Protein AF-A0A2I0U4Y0-F1 (afdb_monomer_lite)

Sequence (172 aa):
MCFLIMPQLQNLFPVSCKEHELFLALQLVKRMGSSHLPQQLKFTTSDSCDRIKDEFQLLQAQYHSLKLECDKLASEKSEMQRHYVMYYEMSYGLNIEMHKQAEIVKRLNGICAQVLPYLSQEHQQQVLGAIERAKQVTAPELNSIIRAHLSKEDKNGHDGDAHQDDDGEKSD

Foldseek 3Di:
DLVVVLVVLVVVVVVVVVVVVVVLVVVVVVVVPDDDDDDDDDDDPVVVVVVVVVVVVVVVVVVVVVVVVVVVVVVVVVVVVVVSVVCNVVSVVVVVVVVVVVVVLVVVVVVLVVCLVVDDPVVSVVSVVVNVVVPDDDPVNVVVVVVVVVVVVVVPPPDDDPPDPPPPDDDD

pLDDT: mean 76.89, std 19.38, range [41.56, 98.44]

Organism: NCBI:txid1758121

Radius of gyration: 33.5 Å; chains: 1; bounding box: 74×66×90 Å

Secondary structure (DSSP, 8-state):
-HHHHHHHHHHHHHHHHHHHHHHHHHHHHHHTT--PPPPP----HHHHHHHHHHHHHHHHHHHHHHHHHHHHHHHHHHHHHHHHHHHHHHHHHHHHHHHHHHHHHHHHHHHHHHHGGGS-HHHHHHHHHHHHHHH---HHHHHHHHHHHHHHHTTSS---------------

InterPro domains:
  IPR005617 Groucho/TLE, N-terminal Q-rich domain [PF03920] (41-151)
  IPR009146 Groucho/transducin-like enhancer [PTHR10814] (36-154)

Structure (mmCIF, N/CA/C/O backbone):
data_AF-A0A2I0U4Y0-F1
#
_entry.id   AF-A0A2I0U4Y0-F1
#
loop_
_atom_site.group_PDB
_atom_site.id
_atom_site.type_symbol
_atom_site.label_atom_id
_atom_site.label_alt_id
_atom_site.label_comp_id
_atom_site.label_asym_id
_atom_site.label_entity_id
_atom_site.label_seq_id
_atom_site.pdbx_PDB_ins_code
_atom_site.Cartn_x
_atom_site.Cartn_y
_atom_site.Cartn_z
_atom_site.occupancy
_atom_site.B_iso_or_equiv
_atom_site.auth_seq_id
_atom_site.auth_comp_id
_atom_site.auth_asym_id
_atom_site.auth_atom_id
_atom_site.pdbx_PDB_model_num
ATOM 1 N N . MET A 1 1 ? -4.552 4.697 6.957 1.00 45.94 1 MET A N 1
ATOM 2 C CA . MET A 1 1 ? -3.654 4.163 5.908 1.00 45.94 1 MET A CA 1
ATOM 3 C C . MET A 1 1 ? -4.290 4.301 4.521 1.00 45.94 1 MET A C 1
ATOM 5 O O . MET A 1 1 ? -3.805 5.133 3.772 1.00 45.94 1 MET A O 1
ATOM 9 N N . CYS A 1 2 ? -5.414 3.642 4.196 1.00 41.69 2 CYS A N 1
ATOM 10 C CA . CYS A 1 2 ? -6.048 3.730 2.858 1.00 41.69 2 CYS A CA 1
ATOM 11 C C . CYS A 1 2 ? -6.427 5.158 2.402 1.00 41.69 2 CYS A C 1
ATOM 13 O O . CYS A 1 2 ? -6.179 5.520 1.255 1.00 41.69 2 CYS A O 1
ATOM 15 N N . PHE A 1 3 ? -6.906 6.013 3.315 1.00 41.56 3 PHE A N 1
ATOM 16 C CA . PHE A 1 3 ? -7.190 7.430 3.030 1.00 41.56 3 PHE A CA 1
ATOM 17 C C . PHE A 1 3 ? -5.990 8.280 2.612 1.00 41.56 3 PHE A C 1
ATOM 19 O O . PHE A 1 3 ? -6.171 9.284 1.934 1.00 41.56 3 PHE A O 1
ATOM 26 N N . LEU A 1 4 ? -4.780 7.907 3.032 1.00 50.47 4 LEU A N 1
ATOM 27 C CA . LEU A 1 4 ? -3.559 8.621 2.654 1.00 50.47 4 LEU A CA 1
ATOM 28 C C . LEU A 1 4 ? -2.975 8.075 1.346 1.00 50.47 4 LEU A C 1
ATOM 30 O O . LEU A 1 4 ? -2.252 8.790 0.667 1.00 50.47 4 LEU A O 1
ATOM 34 N N . ILE A 1 5 ? -3.301 6.831 0.978 1.00 55.19 5 ILE A N 1
ATOM 35 C CA . ILE A 1 5 ? -2.725 6.141 -0.183 1.00 55.19 5 ILE A CA 1
ATOM 36 C C . ILE A 1 5 ? -3.519 6.437 -1.463 1.00 55.19 5 ILE A C 1
ATOM 38 O O . ILE A 1 5 ? -2.919 6.652 -2.509 1.00 55.19 5 ILE A O 1
ATOM 42 N N . MET A 1 6 ? -4.851 6.520 -1.394 1.00 56.12 6 MET A N 1
ATOM 43 C CA . MET A 1 6 ? -5.704 6.764 -2.571 1.0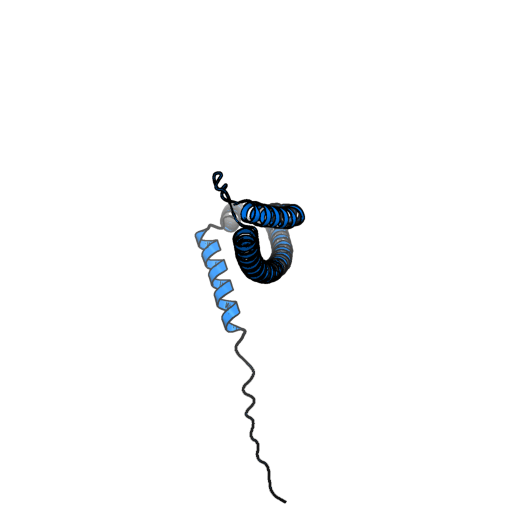0 56.12 6 MET A CA 1
ATOM 44 C C . MET A 1 6 ? -5.435 8.113 -3.275 1.00 56.12 6 MET A C 1
ATOM 46 O O . MET A 1 6 ? -5.213 8.109 -4.488 1.00 56.12 6 MET A O 1
ATOM 50 N N . PRO A 1 7 ? -5.344 9.260 -2.566 1.00 53.94 7 PRO A N 1
ATOM 51 C CA . PRO A 1 7 ? -4.983 10.531 -3.198 1.00 53.94 7 PRO A CA 1
ATOM 52 C C . PRO A 1 7 ? -3.544 10.534 -3.731 1.00 53.94 7 PRO A C 1
ATOM 54 O O . PRO A 1 7 ? -3.262 11.195 -4.728 1.00 53.94 7 PRO A O 1
ATOM 57 N N . GLN A 1 8 ? -2.635 9.787 -3.092 1.00 50.16 8 GLN A N 1
ATOM 58 C CA . GLN A 1 8 ? -1.246 9.667 -3.537 1.00 50.16 8 GLN A CA 1
ATOM 59 C C . GLN A 1 8 ? -1.141 8.822 -4.811 1.00 50.16 8 GLN A C 1
ATOM 61 O O . GLN A 1 8 ? -0.505 9.259 -5.757 1.00 50.16 8 GLN A O 1
ATOM 66 N N . LEU A 1 9 ? -1.840 7.687 -4.916 1.00 52.50 9 LEU A N 1
ATOM 67 C CA . LEU A 1 9 ? -1.875 6.859 -6.131 1.00 52.50 9 LEU A CA 1
ATOM 68 C C . LEU A 1 9 ? -2.465 7.595 -7.344 1.00 52.50 9 LEU A C 1
ATOM 70 O O . LEU A 1 9 ? -2.021 7.367 -8.469 1.00 52.50 9 LEU A O 1
ATOM 74 N N . GLN A 1 10 ? -3.432 8.491 -7.129 1.00 50.81 10 GLN A N 1
ATOM 75 C CA . GLN A 1 10 ? -4.055 9.265 -8.206 1.00 50.81 10 GLN A CA 1
ATOM 76 C C . GLN A 1 10 ? -3.185 10.444 -8.684 1.00 50.81 10 GLN A C 1
ATOM 78 O O . GLN A 1 10 ? -3.227 10.790 -9.863 1.00 50.81 10 GLN A O 1
ATOM 83 N N . ASN A 1 11 ? -2.347 11.015 -7.808 1.00 47.53 11 ASN A N 1
ATOM 84 C CA . ASN A 1 11 ? -1.365 12.051 -8.166 1.00 47.53 11 ASN A CA 1
ATOM 85 C C . ASN A 1 11 ? -0.025 11.477 -8.667 1.00 47.53 11 ASN A C 1
ATOM 87 O O . ASN A 1 11 ? 0.653 12.115 -9.469 1.00 47.53 11 ASN A O 1
ATOM 91 N N . LEU A 1 12 ? 0.342 10.259 -8.256 1.00 50.69 12 LEU A N 1
ATOM 92 C CA . LEU A 1 12 ? 1.578 9.590 -8.668 1.00 50.69 12 LEU A CA 1
ATOM 93 C C . LEU A 1 12 ? 1.515 9.087 -10.118 1.00 50.69 12 LEU A C 1
ATOM 95 O O . LEU A 1 12 ? 2.550 8.923 -10.746 1.00 50.69 12 LEU A O 1
ATOM 99 N N . PHE A 1 13 ? 0.325 8.874 -10.686 1.00 44.78 13 PHE A N 1
ATOM 100 C CA . PHE A 1 13 ? 0.167 8.273 -12.015 1.00 44.78 13 PHE A CA 1
ATOM 101 C C . PHE A 1 13 ? 0.540 9.197 -13.193 1.00 44.78 13 PHE A C 1
ATOM 103 O O . PHE A 1 13 ? 1.358 8.791 -14.021 1.00 44.78 13 PHE A O 1
ATOM 110 N N . PRO A 1 14 ? 0.049 10.454 -13.291 1.00 50.50 14 PRO A N 1
ATOM 111 C CA . PRO A 1 14 ? 0.512 11.362 -14.339 1.00 50.50 14 PRO A CA 1
ATOM 112 C C . PRO A 1 14 ? 1.970 11.783 -14.134 1.00 50.50 14 PRO A C 1
ATOM 114 O O . PRO A 1 14 ? 2.611 12.161 -15.107 1.00 50.50 14 PRO A O 1
ATOM 117 N N . VAL A 1 15 ? 2.492 11.717 -12.906 1.00 50.25 15 VAL A N 1
ATOM 118 C CA . VAL A 1 15 ? 3.877 12.084 -12.585 1.00 50.25 15 VAL A CA 1
ATOM 119 C C . VAL A 1 15 ? 4.828 10.933 -12.904 1.00 50.25 15 VAL A C 1
ATOM 121 O O . VAL A 1 15 ? 5.716 11.123 -13.713 1.00 50.25 15 VAL A O 1
ATOM 124 N N . SER A 1 16 ? 4.588 9.715 -12.417 1.00 50.78 16 SER A N 1
ATOM 125 C CA . SER A 1 16 ? 5.450 8.550 -12.662 1.00 50.78 16 SER A CA 1
ATOM 126 C C . SER A 1 16 ? 5.444 8.107 -14.127 1.00 50.78 16 SER A C 1
ATOM 128 O O . SER A 1 16 ? 6.496 7.779 -14.667 1.00 50.78 16 SER A O 1
ATOM 130 N N . CYS A 1 17 ? 4.300 8.171 -14.822 1.00 47.91 17 CYS A N 1
ATOM 131 C CA . CYS A 1 17 ? 4.255 7.833 -16.246 1.00 47.91 17 CYS A CA 1
ATOM 132 C C . CYS A 1 17 ? 4.997 8.883 -17.097 1.00 47.91 17 CYS A C 1
ATOM 134 O O . CYS A 1 17 ? 5.726 8.516 -18.011 1.00 47.91 17 CYS A O 1
ATOM 136 N N . LYS A 1 18 ? 4.890 10.180 -16.765 1.00 50.56 18 LYS A N 1
ATOM 137 C CA . LYS A 1 18 ? 5.631 11.249 -17.462 1.00 50.56 18 LYS A CA 1
ATOM 138 C C . LYS A 1 18 ? 7.109 11.300 -17.074 1.00 50.56 18 LYS A C 1
ATOM 140 O O . LYS A 1 18 ? 7.935 11.554 -17.938 1.00 50.56 18 LYS A O 1
ATOM 145 N N . GLU A 1 19 ? 7.455 11.053 -15.815 1.00 55.81 19 GLU A N 1
ATOM 146 C CA . GLU A 1 19 ? 8.838 11.003 -15.332 1.00 55.81 19 GLU A CA 1
ATOM 147 C C . GLU A 1 19 ? 9.575 9.785 -15.879 1.00 55.81 19 GLU A C 1
ATOM 149 O O . GLU A 1 19 ? 10.737 9.915 -16.245 1.00 55.81 19 GLU A O 1
ATOM 154 N N . HIS A 1 20 ? 8.917 8.629 -16.008 1.00 60.50 20 HIS A N 1
ATOM 155 C CA . HIS A 1 20 ? 9.524 7.456 -16.633 1.00 60.50 20 HIS A CA 1
ATOM 156 C C . HIS A 1 20 ? 9.718 7.663 -18.141 1.00 60.50 20 HIS A C 1
ATOM 158 O O . HIS A 1 20 ? 10.798 7.383 -18.646 1.00 60.50 20 HIS A O 1
ATOM 164 N N . GLU A 1 21 ? 8.742 8.245 -18.849 1.00 58.53 21 GLU A N 1
ATOM 165 C CA . GLU A 1 21 ? 8.891 8.639 -20.263 1.00 58.53 21 GLU A CA 1
ATOM 166 C C . GLU A 1 21 ? 10.012 9.678 -20.454 1.00 58.53 21 GLU A C 1
ATOM 168 O O . GLU A 1 21 ? 10.814 9.563 -21.380 1.00 58.53 21 GLU A O 1
ATOM 173 N N . LEU A 1 22 ? 10.126 10.663 -19.554 1.00 56.38 22 LEU A N 1
ATOM 174 C CA . LEU A 1 22 ? 11.173 11.687 -19.598 1.00 56.38 22 LEU A CA 1
ATOM 175 C C . LEU A 1 22 ? 12.551 11.119 -19.226 1.00 56.38 22 LEU A C 1
ATOM 177 O O . LEU A 1 22 ? 13.542 11.478 -19.854 1.00 56.38 22 LEU A O 1
ATOM 181 N N . PHE A 1 23 ? 12.633 10.211 -18.248 1.00 59.81 23 PHE A N 1
ATOM 182 C CA . PHE A 1 23 ? 13.864 9.512 -17.872 1.00 59.81 23 PHE A CA 1
ATOM 183 C C . PHE A 1 23 ? 14.337 8.587 -18.994 1.00 59.81 23 PHE A C 1
ATOM 185 O O . PHE A 1 23 ? 15.520 8.579 -19.322 1.00 59.81 23 PHE A O 1
ATOM 192 N N . LEU A 1 24 ? 13.415 7.873 -19.640 1.00 60.47 24 LEU A N 1
ATOM 193 C CA . LEU A 1 24 ? 13.688 7.052 -20.814 1.00 60.47 24 LEU A CA 1
ATOM 194 C C . LEU A 1 24 ? 14.171 7.897 -21.988 1.00 60.47 24 LEU A C 1
ATOM 196 O O . LEU A 1 24 ? 15.226 7.595 -22.541 1.00 60.47 24 LEU A O 1
ATOM 200 N N . ALA A 1 25 ? 13.484 8.996 -22.307 1.00 60.44 25 ALA A N 1
ATOM 201 C CA . ALA A 1 25 ? 13.916 9.941 -23.334 1.00 60.44 25 ALA A CA 1
ATOM 202 C C . ALA A 1 25 ? 15.299 10.542 -23.021 1.00 60.44 25 ALA A C 1
ATOM 204 O O . ALA A 1 25 ? 16.135 10.669 -23.914 1.00 60.44 25 ALA A O 1
ATOM 205 N N . LEU A 1 26 ? 15.586 10.858 -21.755 1.00 57.84 26 LEU A N 1
ATOM 206 C CA . LEU A 1 26 ? 16.873 11.409 -21.332 1.00 57.84 26 LEU A CA 1
ATOM 207 C C . LEU A 1 26 ? 18.006 10.370 -21.400 1.00 57.84 26 LEU A C 1
ATOM 209 O O . LEU A 1 26 ? 19.112 10.714 -21.813 1.00 57.84 26 LEU A O 1
ATOM 213 N N . GLN A 1 27 ? 17.751 9.105 -21.049 1.00 60.41 27 GLN A N 1
ATOM 214 C CA . GLN A 1 27 ? 18.722 8.010 -21.198 1.00 60.41 27 GLN A CA 1
ATOM 215 C C . GLN A 1 27 ? 18.987 7.676 -22.675 1.00 60.41 27 GLN A C 1
ATOM 217 O O . GLN A 1 27 ? 20.142 7.489 -23.065 1.00 60.41 27 GLN A O 1
ATOM 222 N N . LEU A 1 28 ? 17.942 7.697 -23.509 1.00 60.84 28 LEU A N 1
ATOM 223 C CA . LEU A 1 28 ? 18.015 7.590 -24.971 1.00 60.84 28 LEU A CA 1
ATOM 224 C C . LEU A 1 28 ? 18.902 8.688 -25.578 1.00 60.84 28 LEU A C 1
ATOM 226 O O . LEU A 1 28 ? 19.835 8.400 -26.326 1.00 60.84 28 LEU A O 1
ATOM 230 N N . VAL A 1 29 ? 18.666 9.950 -25.206 1.00 60.22 29 VAL A N 1
ATOM 231 C CA . VAL A 1 29 ? 19.437 11.107 -25.695 1.00 60.22 29 VAL A CA 1
ATOM 232 C C . VAL A 1 29 ? 20.886 11.075 -25.200 1.00 60.22 29 VAL A C 1
ATOM 234 O O . VAL A 1 29 ? 21.804 11.395 -25.955 1.00 60.22 29 VAL A O 1
ATOM 237 N N . LYS A 1 30 ? 21.130 10.638 -23.959 1.00 54.97 30 LYS A N 1
ATOM 238 C CA . LYS A 1 30 ? 22.477 10.592 -23.368 1.00 54.97 30 LYS A CA 1
ATOM 239 C C . LYS A 1 30 ? 23.373 9.512 -23.990 1.00 54.97 30 LYS A C 1
ATOM 241 O O . LYS A 1 30 ? 24.584 9.715 -24.052 1.00 54.97 30 LYS A O 1
ATOM 246 N N . ARG A 1 31 ? 22.811 8.403 -24.495 1.00 55.38 31 ARG A N 1
ATOM 247 C CA . ARG A 1 31 ? 23.571 7.349 -25.204 1.00 55.38 31 ARG A CA 1
ATOM 248 C C . ARG A 1 31 ? 23.930 7.704 -26.648 1.00 55.38 31 ARG A C 1
ATOM 250 O O . ARG A 1 31 ? 24.974 7.263 -27.113 1.00 55.38 31 ARG A O 1
ATOM 257 N N . MET A 1 32 ? 23.137 8.534 -27.326 1.00 52.28 32 MET A N 1
ATOM 258 C CA . MET A 1 32 ? 23.451 9.003 -28.688 1.00 52.28 32 MET A CA 1
ATOM 259 C C . MET A 1 32 ? 24.596 10.037 -28.737 1.00 52.28 32 MET A C 1
ATOM 261 O O . MET A 1 32 ? 25.100 10.340 -29.812 1.00 52.28 32 MET A O 1
ATOM 265 N N . GLY A 1 33 ? 25.022 10.589 -27.593 1.00 49.81 33 GLY A N 1
ATOM 266 C CA . GLY A 1 33 ? 25.965 11.715 -27.526 1.00 49.81 33 GLY A CA 1
ATOM 267 C C . GLY A 1 33 ? 27.457 11.375 -27.416 1.00 49.81 33 GLY A C 1
ATOM 268 O O . GLY A 1 33 ? 28.259 12.293 -27.255 1.00 49.81 33 GLY A O 1
ATOM 269 N N . SER A 1 34 ? 27.873 10.105 -27.459 1.00 49.47 34 SER A N 1
ATOM 270 C CA . SER A 1 34 ? 29.296 9.759 -27.309 1.00 49.47 34 SER A CA 1
ATOM 271 C C . SER A 1 34 ? 29.975 9.597 -28.669 1.00 49.47 34 SER A C 1
ATOM 273 O O . SER A 1 34 ? 30.041 8.507 -29.227 1.00 49.47 34 SER A O 1
ATOM 275 N N . SER A 1 35 ? 30.468 10.708 -29.218 1.00 42.97 35 SER A N 1
ATOM 276 C CA . SER A 1 35 ? 31.357 10.715 -30.385 1.00 42.97 35 SER A CA 1
ATOM 277 C C . SER A 1 35 ? 32.758 11.161 -29.957 1.00 42.97 35 SER A C 1
ATOM 279 O O . SER A 1 35 ? 32.954 12.270 -29.463 1.00 42.97 35 SER A O 1
ATOM 281 N N . HIS A 1 36 ? 33.734 10.270 -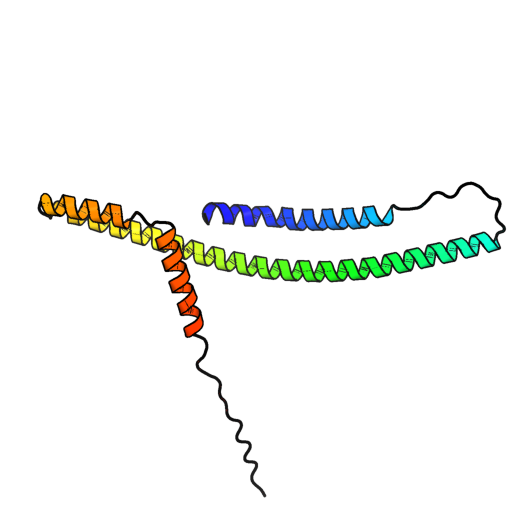30.119 1.00 51.97 36 HIS A N 1
ATOM 282 C CA . HIS A 1 36 ? 35.161 10.528 -29.926 1.00 51.97 36 HIS A CA 1
ATOM 283 C C . HIS A 1 36 ? 35.668 11.515 -30.997 1.00 51.97 36 HIS A C 1
ATOM 285 O O . HIS A 1 36 ? 35.489 11.272 -32.186 1.00 51.97 36 HIS A O 1
ATOM 291 N N . LEU A 1 37 ? 36.346 12.602 -30.593 1.00 43.31 37 LEU A N 1
ATOM 292 C CA . LEU A 1 37 ? 37.060 13.512 -31.510 1.00 43.31 37 LEU A CA 1
ATOM 293 C C . LEU A 1 37 ? 38.352 12.868 -32.046 1.00 43.31 37 LEU A C 1
ATOM 295 O O . LEU A 1 37 ? 39.230 12.593 -31.225 1.00 43.31 37 LEU A O 1
ATOM 299 N N . PRO A 1 38 ? 38.568 12.729 -33.367 1.00 47.16 38 PRO A N 1
ATOM 300 C CA . PRO A 1 38 ? 39.878 12.381 -33.893 1.00 47.16 38 PRO A CA 1
ATOM 301 C C . PRO A 1 38 ? 40.653 13.632 -34.325 1.00 47.16 38 PRO A C 1
ATOM 303 O O . PRO A 1 38 ? 40.138 14.520 -35.006 1.00 47.16 38 PRO A O 1
ATOM 306 N N . GLN A 1 39 ? 41.920 13.672 -33.917 1.00 50.41 39 GLN A N 1
ATOM 307 C CA . GLN A 1 39 ? 42.918 14.664 -34.309 1.00 50.41 39 GLN A CA 1
ATOM 308 C C . GLN A 1 39 ? 43.215 14.630 -35.819 1.00 50.41 39 GLN A C 1
ATOM 310 O O . GLN A 1 39 ? 43.070 13.604 -36.483 1.00 50.41 39 GLN A O 1
ATOM 315 N N . GLN A 1 40 ? 43.646 15.783 -36.341 1.00 47.84 40 GLN A N 1
ATOM 316 C CA . GLN A 1 40 ? 43.962 16.035 -37.749 1.00 47.84 40 GLN A CA 1
ATOM 317 C C . GLN A 1 40 ? 44.952 15.022 -38.344 1.00 47.84 40 GLN A C 1
ATOM 319 O O . GLN A 1 40 ? 46.087 14.955 -37.886 1.00 47.84 40 GLN A O 1
ATOM 324 N N . LEU A 1 41 ? 44.569 14.343 -39.434 1.00 51.59 41 LEU A N 1
ATOM 325 C CA . LEU A 1 41 ? 45.473 13.625 -40.345 1.00 51.59 41 LEU A CA 1
ATOM 326 C C . LEU A 1 41 ? 44.886 13.619 -41.771 1.00 51.59 41 LEU A C 1
ATOM 328 O O . LEU A 1 41 ? 43.685 13.441 -41.961 1.00 51.59 41 LEU A O 1
ATOM 332 N N . LYS A 1 42 ? 45.743 13.874 -42.770 1.00 54.00 42 LYS A N 1
ATOM 333 C CA . LYS A 1 42 ? 45.395 14.014 -44.197 1.00 54.00 42 LYS A CA 1
ATOM 334 C C . LYS A 1 42 ? 44.898 12.677 -44.764 1.00 54.00 42 LYS A C 1
ATOM 336 O O . LYS A 1 42 ? 45.634 11.699 -44.707 1.00 54.00 42 LYS A O 1
ATOM 341 N N . PHE A 1 43 ? 43.688 12.654 -45.321 1.00 53.88 43 PHE A N 1
ATOM 342 C CA . PHE A 1 43 ? 43.010 11.446 -45.810 1.00 53.88 43 PHE A CA 1
ATOM 343 C C . PHE A 1 43 ? 42.817 11.480 -47.333 1.00 53.88 43 PHE A C 1
ATOM 345 O O . PHE A 1 43 ? 42.580 12.553 -47.894 1.00 53.88 43 PHE A O 1
ATOM 352 N N . THR A 1 44 ? 42.897 10.322 -47.999 1.00 70.44 44 THR A N 1
ATOM 353 C CA . THR A 1 44 ? 42.427 10.180 -49.386 1.00 70.44 44 THR A CA 1
ATOM 354 C C . THR A 1 44 ? 40.905 9.987 -49.398 1.00 70.44 44 THR A C 1
ATOM 356 O O . THR A 1 44 ? 40.324 9.524 -48.417 1.00 70.44 44 THR A O 1
ATOM 359 N N . THR A 1 45 ? 40.227 10.343 -50.494 1.00 75.81 45 THR A N 1
ATOM 360 C CA . THR A 1 45 ? 38.755 10.254 -50.588 1.00 75.81 45 THR A CA 1
ATOM 361 C C . THR A 1 45 ? 38.223 8.836 -50.342 1.00 75.81 45 THR A C 1
ATOM 363 O O . THR A 1 45 ? 37.154 8.692 -49.756 1.00 75.81 45 THR A O 1
ATOM 366 N N . SER A 1 46 ? 38.974 7.798 -50.736 1.00 81.44 46 SER A N 1
ATOM 367 C CA . SER A 1 46 ? 38.600 6.392 -50.512 1.00 81.44 46 SER A CA 1
ATOM 368 C C . SER A 1 46 ? 38.538 6.056 -49.025 1.00 81.44 46 SER A C 1
ATOM 370 O O . SER A 1 46 ? 37.533 5.535 -48.552 1.00 81.44 46 SER A O 1
ATOM 372 N N . ASP A 1 47 ? 39.571 6.439 -48.274 1.00 82.81 47 ASP A N 1
ATOM 373 C CA . ASP A 1 47 ? 39.639 6.159 -46.844 1.00 82.81 47 ASP A CA 1
ATOM 374 C C . ASP A 1 47 ? 38.496 6.886 -46.095 1.00 82.81 47 ASP A C 1
ATOM 376 O O . ASP A 1 47 ? 37.929 6.375 -45.127 1.00 82.81 47 ASP A O 1
ATOM 380 N N . SER A 1 48 ? 38.110 8.087 -46.553 1.00 83.25 48 SER A N 1
ATOM 381 C CA . SER A 1 48 ? 36.974 8.823 -45.983 1.00 83.25 48 SER A CA 1
ATOM 382 C C . SER A 1 48 ? 35.652 8.087 -46.198 1.00 83.25 48 SER A C 1
ATOM 384 O O . SER A 1 48 ? 34.826 8.057 -45.289 1.00 83.25 48 SER A O 1
ATOM 386 N N . CYS A 1 49 ? 35.450 7.473 -47.366 1.00 85.81 49 CYS A N 1
ATOM 387 C CA . CYS A 1 49 ? 34.263 6.666 -47.642 1.00 85.81 49 CYS A CA 1
ATOM 388 C C . CYS A 1 49 ? 34.192 5.410 -46.761 1.00 85.81 49 CYS A C 1
ATOM 390 O O . CYS A 1 49 ? 33.109 5.094 -46.266 1.00 85.81 49 CYS A O 1
ATOM 392 N N . ASP A 1 50 ? 35.317 4.735 -46.512 1.00 90.75 50 ASP A N 1
ATOM 393 C CA . ASP A 1 50 ? 35.359 3.554 -45.638 1.00 90.75 50 ASP A CA 1
ATOM 394 C C . ASP A 1 50 ? 35.030 3.913 -44.184 1.00 90.75 50 ASP A C 1
ATOM 396 O O . ASP A 1 50 ? 34.192 3.268 -43.556 1.00 90.75 50 ASP A O 1
ATOM 400 N N . ARG A 1 51 ? 35.572 5.026 -43.678 1.00 88.75 51 ARG A N 1
ATOM 401 C CA . ARG A 1 51 ? 35.227 5.525 -42.337 1.00 88.75 51 ARG A CA 1
ATOM 402 C C . ARG A 1 51 ? 33.744 5.854 -42.187 1.00 88.75 51 ARG A C 1
ATOM 404 O O . ARG A 1 51 ? 33.148 5.505 -41.174 1.00 88.75 51 ARG A O 1
ATOM 411 N N . ILE A 1 52 ? 33.140 6.493 -43.191 1.00 90.38 52 ILE A N 1
ATOM 412 C CA . ILE A 1 52 ? 31.699 6.794 -43.188 1.00 90.38 52 ILE A CA 1
ATOM 413 C C . ILE A 1 52 ? 30.878 5.498 -43.160 1.00 90.38 52 ILE A C 1
ATOM 415 O O . ILE A 1 52 ? 29.863 5.421 -42.469 1.00 90.38 52 ILE A O 1
ATOM 419 N N . LYS A 1 53 ? 31.309 4.468 -43.896 1.00 90.75 53 LYS A N 1
ATOM 420 C CA . LYS A 1 53 ? 30.645 3.162 -43.913 1.00 90.75 53 LYS A CA 1
ATOM 421 C C . LYS A 1 53 ? 30.702 2.483 -42.543 1.00 90.75 53 LYS A C 1
ATOM 423 O O . LYS A 1 53 ? 29.675 1.975 -42.095 1.00 90.75 53 LYS A O 1
ATOM 428 N N . ASP A 1 54 ? 31.850 2.513 -41.874 1.00 94.12 54 ASP A N 1
ATOM 429 C CA . ASP A 1 54 ? 32.017 1.932 -40.537 1.00 94.12 54 ASP A CA 1
ATOM 430 C C . ASP A 1 54 ? 31.195 2.687 -39.483 1.00 94.12 54 ASP A C 1
ATOM 432 O O . ASP A 1 54 ? 30.494 2.070 -38.679 1.00 94.12 54 ASP A O 1
ATOM 436 N N . GLU A 1 55 ? 31.203 4.024 -39.525 1.00 89.62 55 GLU A N 1
ATOM 437 C CA . GLU A 1 55 ? 30.373 4.866 -38.654 1.00 89.62 55 GLU A CA 1
ATOM 438 C C . GLU A 1 55 ? 28.876 4.595 -38.871 1.00 89.62 55 GLU A C 1
ATOM 440 O O . GLU A 1 55 ? 28.117 4.485 -37.906 1.00 89.62 55 GLU A O 1
ATOM 445 N N . PHE A 1 56 ? 28.444 4.408 -40.122 1.00 91.69 56 PHE A N 1
ATOM 446 C CA . PHE A 1 56 ? 27.060 4.058 -40.437 1.00 91.69 56 PHE A CA 1
ATOM 447 C C . PHE A 1 56 ? 26.677 2.663 -39.925 1.00 91.69 56 PHE A C 1
ATOM 449 O O . PHE A 1 56 ? 25.594 2.495 -39.364 1.00 91.69 56 PHE A O 1
ATOM 456 N N . GLN A 1 57 ? 27.551 1.663 -40.071 1.00 93.31 57 GLN A N 1
ATOM 457 C CA . GLN A 1 57 ? 27.308 0.314 -39.544 1.00 93.31 57 GLN A CA 1
ATOM 458 C C . GLN A 1 57 ? 27.242 0.307 -38.016 1.00 93.31 57 GLN A C 1
ATOM 460 O O . GLN A 1 57 ? 26.361 -0.335 -37.438 1.00 93.31 57 GLN A O 1
ATOM 465 N N . LEU A 1 58 ? 28.124 1.063 -37.356 1.00 94.00 58 LEU A N 1
ATOM 466 C CA . LEU A 1 58 ? 28.091 1.239 -35.908 1.00 94.00 58 LEU A CA 1
ATOM 467 C C . LEU A 1 58 ? 26.774 1.884 -35.466 1.00 94.00 58 LEU A C 1
ATOM 469 O O . LEU A 1 58 ? 26.117 1.381 -34.553 1.00 94.00 58 LEU A O 1
ATOM 473 N N . LEU A 1 59 ? 26.353 2.953 -36.144 1.00 89.38 59 LEU A N 1
ATOM 474 C CA . LEU A 1 59 ? 25.089 3.629 -35.867 1.00 89.38 59 LEU A CA 1
ATOM 475 C C . LEU A 1 59 ? 23.889 2.693 -36.073 1.00 89.38 59 LEU A C 1
ATOM 477 O O . LEU A 1 59 ? 22.972 2.668 -35.252 1.00 89.38 59 LEU A O 1
ATOM 481 N N . GLN A 1 60 ? 23.905 1.879 -37.129 1.00 90.69 60 GLN A N 1
ATOM 482 C CA . GLN A 1 60 ? 22.865 0.889 -37.399 1.00 90.69 60 GLN A CA 1
ATOM 483 C C . GLN A 1 60 ? 22.782 -0.169 -36.287 1.00 90.69 60 GLN A C 1
ATOM 485 O O . GLN A 1 60 ? 21.681 -0.505 -35.840 1.00 90.69 60 GLN A O 1
ATOM 490 N N . ALA A 1 61 ? 23.924 -0.660 -35.798 1.00 93.56 61 ALA A N 1
ATOM 491 C CA . ALA A 1 61 ? 23.982 -1.615 -34.693 1.00 93.56 61 ALA A CA 1
ATOM 492 C C . ALA A 1 61 ? 23.467 -1.006 -33.374 1.00 93.56 61 ALA A C 1
ATOM 494 O O . ALA A 1 61 ? 22.698 -1.645 -32.646 1.00 93.56 61 ALA A O 1
ATOM 495 N N . GLN A 1 62 ? 23.832 0.250 -33.090 1.00 87.00 62 GLN A N 1
ATOM 496 C CA . GLN A 1 62 ? 23.325 0.997 -31.936 1.00 87.00 62 GLN A CA 1
ATOM 497 C C . GLN A 1 62 ? 21.808 1.197 -32.014 1.00 87.00 62 GLN A C 1
ATOM 499 O O . GLN A 1 62 ? 21.110 0.931 -31.037 1.00 87.00 62 GLN A O 1
ATOM 504 N N . TYR A 1 63 ? 21.281 1.583 -33.179 1.00 87.50 63 TYR A N 1
ATOM 505 C CA . TYR A 1 63 ? 19.841 1.734 -33.398 1.00 87.50 63 TYR A CA 1
ATOM 506 C C . TYR A 1 63 ? 19.080 0.418 -33.194 1.00 87.50 63 TYR A C 1
ATOM 508 O O . TYR A 1 63 ? 18.033 0.404 -32.550 1.00 87.50 63 TYR A O 1
ATOM 516 N N . HIS A 1 64 ? 19.603 -0.701 -33.703 1.00 92.56 64 HIS A N 1
ATOM 517 C CA . HIS A 1 64 ? 18.959 -2.001 -33.518 1.00 92.56 64 HIS A CA 1
ATOM 518 C C . HIS A 1 64 ? 18.901 -2.407 -32.041 1.00 92.56 64 HIS A C 1
ATOM 520 O O . HIS A 1 64 ? 17.850 -2.820 -31.554 1.00 92.56 64 HIS A O 1
ATOM 526 N N . SER A 1 65 ? 20.008 -2.223 -31.319 1.00 92.50 65 SER A N 1
ATOM 527 C CA . SER A 1 65 ? 20.086 -2.507 -29.881 1.00 92.50 65 SER A CA 1
ATOM 528 C C . SER A 1 65 ? 19.097 -1.648 -29.094 1.00 92.50 65 SER A C 1
ATOM 530 O O . SER A 1 65 ? 18.387 -2.141 -28.220 1.00 92.50 65 SER A O 1
ATOM 532 N N . LEU A 1 66 ? 19.000 -0.372 -29.461 1.00 85.06 66 LEU A N 1
ATOM 533 C CA . LEU A 1 66 ? 18.077 0.576 -28.859 1.00 85.06 66 LEU A CA 1
ATOM 534 C C . LEU A 1 66 ? 16.613 0.208 -29.112 1.00 85.06 66 LEU A C 1
ATOM 536 O O . LEU A 1 66 ? 15.796 0.287 -28.202 1.00 85.06 66 LEU A O 1
ATOM 540 N N . LYS A 1 67 ? 16.279 -0.239 -30.326 1.00 88.56 67 LYS A N 1
ATOM 541 C CA . LYS A 1 67 ? 14.931 -0.710 -30.656 1.00 88.56 67 LYS A CA 1
ATOM 542 C C . LYS A 1 67 ? 14.511 -1.875 -29.756 1.00 88.56 67 LYS A C 1
ATOM 544 O O . LYS A 1 67 ? 13.413 -1.847 -29.214 1.00 88.56 67 LYS A O 1
ATOM 549 N N . LEU A 1 68 ? 15.395 -2.854 -29.554 1.00 92.56 68 LEU A N 1
ATOM 550 C CA . LEU A 1 68 ? 15.128 -3.985 -28.660 1.00 92.56 68 LEU A CA 1
ATOM 551 C C . LEU A 1 68 ? 14.919 -3.532 -27.207 1.00 92.56 68 LEU A C 1
ATOM 553 O O . LEU A 1 68 ? 14.043 -4.050 -26.516 1.00 92.56 68 LEU A O 1
ATOM 557 N N . GLU A 1 69 ? 15.697 -2.550 -26.745 1.00 87.94 69 GLU A N 1
ATOM 558 C CA . GLU A 1 69 ? 15.528 -1.951 -25.417 1.00 87.94 69 GLU A CA 1
ATOM 559 C C . GLU A 1 69 ? 14.170 -1.237 -25.297 1.00 87.94 69 GLU A C 1
ATOM 561 O O . GLU A 1 69 ? 13.462 -1.438 -24.311 1.00 87.94 69 GLU A O 1
ATOM 566 N N . CYS A 1 70 ? 13.750 -0.482 -26.320 1.00 81.19 70 CYS A N 1
ATOM 567 C CA . CYS A 1 70 ? 12.429 0.149 -26.371 1.00 81.19 70 CYS A CA 1
ATOM 568 C C . CYS A 1 70 ? 11.284 -0.872 -26.326 1.00 81.19 70 CYS A C 1
ATOM 570 O O . CYS A 1 70 ? 10.335 -0.683 -25.564 1.00 81.19 70 CYS A O 1
ATOM 572 N N . ASP A 1 71 ? 11.376 -1.957 -27.097 1.00 86.75 71 ASP A N 1
ATOM 573 C CA . ASP A 1 71 ? 10.356 -3.012 -27.117 1.00 86.75 71 ASP A CA 1
ATOM 574 C C . ASP A 1 71 ? 10.247 -3.699 -25.744 1.00 86.75 71 ASP A C 1
ATOM 576 O O . ASP A 1 71 ? 9.148 -3.921 -25.227 1.00 86.75 71 ASP A O 1
ATOM 580 N N . LYS A 1 72 ? 11.390 -3.962 -25.096 1.00 89.50 72 LYS A N 1
ATOM 581 C CA . LYS A 1 72 ? 11.436 -4.506 -23.733 1.00 89.50 72 LYS A CA 1
ATOM 582 C C . LYS A 1 72 ? 10.749 -3.577 -22.730 1.00 89.50 72 LYS A C 1
ATOM 584 O O . LYS A 1 72 ? 9.902 -4.018 -21.956 1.00 89.50 72 LYS A O 1
ATOM 589 N N . LEU A 1 73 ? 11.074 -2.288 -22.767 1.00 82.50 73 LEU A N 1
ATOM 590 C CA . LEU A 1 73 ? 10.490 -1.284 -21.877 1.00 82.50 73 LEU A CA 1
ATOM 591 C C . LEU A 1 73 ? 8.982 -1.117 -22.087 1.00 82.50 73 LEU A C 1
ATOM 593 O O . LEU A 1 73 ? 8.243 -0.918 -21.123 1.00 82.50 73 LEU A O 1
ATOM 597 N N . ALA A 1 74 ? 8.500 -1.231 -23.325 1.00 82.56 74 ALA A N 1
ATOM 598 C CA . ALA A 1 74 ? 7.069 -1.219 -23.617 1.00 82.56 74 ALA A CA 1
ATOM 599 C C . ALA A 1 74 ? 6.340 -2.412 -22.966 1.00 82.56 74 ALA A C 1
ATOM 601 O O . ALA A 1 74 ? 5.234 -2.253 -22.433 1.00 82.56 74 ALA A O 1
ATOM 602 N N . SER A 1 75 ? 6.973 -3.590 -22.947 1.00 87.88 75 SER A N 1
ATOM 603 C CA . SER A 1 75 ? 6.459 -4.765 -22.235 1.00 87.88 75 SER A CA 1
ATOM 604 C C . SER A 1 75 ? 6.427 -4.543 -20.719 1.00 87.88 75 SER A C 1
ATOM 606 O O . SER A 1 75 ? 5.382 -4.733 -20.097 1.00 87.88 75 SER A O 1
ATOM 608 N N . GLU A 1 76 ? 7.530 -4.070 -20.129 1.00 85.31 76 GLU A N 1
ATOM 609 C CA . GLU A 1 76 ? 7.623 -3.768 -18.690 1.00 85.31 76 GLU A CA 1
ATOM 610 C C . GLU A 1 76 ? 6.583 -2.711 -18.262 1.00 85.31 76 GLU A C 1
ATOM 612 O O . GLU A 1 76 ? 5.928 -2.854 -17.228 1.00 85.31 76 GLU A O 1
ATOM 617 N N . LYS A 1 77 ? 6.344 -1.682 -19.090 1.00 77.25 77 LYS A N 1
ATOM 618 C CA . LYS A 1 77 ? 5.295 -0.669 -18.869 1.00 77.25 77 LYS A CA 1
ATOM 619 C C . LYS A 1 77 ? 3.899 -1.293 -18.818 1.00 77.25 77 LYS A C 1
ATOM 621 O O . LYS A 1 77 ? 3.102 -0.944 -17.947 1.00 77.25 77 LYS A O 1
ATOM 626 N N . SER A 1 78 ? 3.609 -2.211 -19.736 1.00 85.25 78 SER A N 1
ATOM 627 C CA . SER A 1 78 ? 2.311 -2.892 -19.806 1.00 85.25 78 SER A CA 1
ATOM 628 C C . SER A 1 78 ? 2.086 -3.809 -18.600 1.00 85.25 78 SER A C 1
ATOM 630 O O . SER A 1 78 ? 0.982 -3.884 -18.061 1.00 85.25 78 SER A O 1
ATOM 632 N N . GLU A 1 79 ? 3.137 -4.481 -18.128 1.00 88.81 79 GLU A N 1
ATOM 633 C CA . GLU A 1 79 ? 3.084 -5.298 -16.915 1.00 88.81 79 GLU A CA 1
ATOM 634 C C . GLU A 1 79 ? 2.869 -4.454 -15.658 1.00 88.81 79 GLU A C 1
ATOM 636 O O . GLU A 1 79 ? 1.975 -4.747 -14.861 1.00 88.81 79 GLU A O 1
ATOM 641 N N . MET A 1 80 ? 3.605 -3.350 -15.530 1.00 84.81 80 MET A N 1
ATOM 642 C CA . MET A 1 80 ? 3.422 -2.402 -14.434 1.00 84.81 80 MET A CA 1
ATOM 643 C C . MET A 1 80 ? 1.995 -1.846 -14.404 1.00 84.81 80 MET A C 1
ATOM 645 O O . MET A 1 80 ? 1.382 -1.759 -13.340 1.00 84.81 80 MET A O 1
ATOM 649 N N . GLN A 1 81 ? 1.430 -1.519 -15.569 1.00 78.69 81 GLN A N 1
ATOM 650 C CA . GLN A 1 81 ? 0.047 -1.061 -15.675 1.00 78.69 81 GLN A CA 1
ATOM 651 C C . GLN A 1 81 ? -0.945 -2.115 -15.166 1.00 78.69 81 GLN A C 1
ATOM 653 O O . GLN A 1 81 ? -1.890 -1.769 -14.458 1.00 78.69 81 GLN A O 1
ATOM 658 N N . ARG A 1 82 ? -0.724 -3.399 -15.471 1.00 90.00 82 ARG A N 1
ATOM 659 C CA . ARG A 1 82 ? -1.572 -4.492 -14.974 1.00 90.00 82 ARG A CA 1
ATOM 660 C C . ARG A 1 82 ? -1.529 -4.588 -13.451 1.00 90.00 82 ARG A C 1
ATOM 662 O O . ARG A 1 82 ? -2.579 -4.651 -12.817 1.00 90.00 82 ARG A O 1
ATOM 669 N N . HIS A 1 83 ? -0.332 -4.554 -12.862 1.00 84.00 83 HIS A N 1
ATOM 670 C CA . HIS A 1 83 ? -0.176 -4.576 -11.405 1.00 84.00 83 HIS A CA 1
ATOM 671 C C . HIS A 1 83 ? -0.831 -3.355 -10.760 1.00 84.00 83 HIS A C 1
ATOM 673 O O . HIS A 1 83 ? -1.518 -3.488 -9.752 1.00 84.00 83 HIS A O 1
ATOM 679 N N . TYR A 1 84 ? -0.685 -2.177 -11.366 1.00 79.88 84 TYR A N 1
ATOM 680 C CA . TYR A 1 84 ? -1.324 -0.961 -10.881 1.00 79.88 84 TYR A CA 1
ATOM 681 C C . TYR A 1 84 ? -2.849 -1.091 -10.801 1.00 79.88 84 TYR A C 1
ATOM 683 O O . TYR A 1 84 ? -3.423 -0.801 -9.752 1.00 79.88 84 TYR A O 1
ATOM 691 N N . VAL A 1 85 ? -3.500 -1.552 -11.875 1.00 84.62 85 VAL A N 1
ATOM 692 C CA . VAL A 1 85 ? -4.962 -1.731 -11.901 1.00 84.62 85 VAL A CA 1
ATOM 693 C C . VAL A 1 85 ? -5.401 -2.708 -10.812 1.00 84.62 85 VAL A C 1
ATOM 695 O O . VAL A 1 85 ? -6.284 -2.385 -10.021 1.00 84.62 85 VAL A O 1
ATOM 698 N N . MET A 1 86 ? -4.711 -3.843 -10.693 1.00 91.12 86 MET A N 1
ATOM 699 C CA . MET A 1 86 ? -4.991 -4.845 -9.663 1.00 91.12 86 MET A CA 1
ATOM 700 C C . MET A 1 86 ? -4.898 -4.258 -8.243 1.00 91.12 86 MET A C 1
ATOM 702 O O . MET A 1 86 ? -5.807 -4.431 -7.429 1.00 91.12 86 MET A O 1
ATOM 706 N N . TYR A 1 87 ? -3.826 -3.519 -7.934 1.00 84.62 87 TYR A N 1
ATOM 707 C CA . TYR A 1 87 ? -3.667 -2.873 -6.628 1.00 84.62 87 TYR A CA 1
ATOM 708 C C . TYR A 1 87 ? -4.707 -1.781 -6.382 1.00 84.62 87 TYR A C 1
ATOM 710 O O . TYR A 1 87 ? -5.127 -1.603 -5.236 1.00 84.62 87 TYR A O 1
ATOM 718 N N . TYR A 1 88 ? -5.124 -1.051 -7.417 1.00 84.31 88 TYR A N 1
ATOM 719 C CA . TYR A 1 88 ? -6.152 -0.020 -7.307 1.00 84.31 88 TYR A CA 1
ATOM 720 C C . TYR A 1 88 ? -7.505 -0.624 -6.916 1.00 84.31 88 TYR A C 1
ATOM 722 O O . TYR A 1 88 ? -8.107 -0.193 -5.930 1.00 84.31 88 TYR A O 1
ATOM 730 N N . GLU A 1 89 ? -7.941 -1.663 -7.628 1.00 87.25 89 GLU A N 1
ATOM 731 C CA . GLU A 1 89 ? -9.200 -2.367 -7.361 1.00 87.25 89 GLU A CA 1
ATOM 732 C C . GLU A 1 89 ? -9.198 -3.011 -5.974 1.00 87.25 89 GLU A C 1
ATOM 734 O O . GLU A 1 89 ? -10.120 -2.798 -5.180 1.00 87.25 89 GLU A O 1
ATOM 739 N N . MET A 1 90 ? -8.118 -3.717 -5.632 1.00 91.25 90 MET A N 1
ATOM 740 C CA . MET A 1 90 ? -7.960 -4.329 -4.315 1.00 91.25 90 MET A CA 1
ATOM 741 C C . MET A 1 90 ? -7.990 -3.277 -3.201 1.00 91.25 90 MET A C 1
ATOM 743 O O . MET A 1 90 ? -8.712 -3.431 -2.216 1.00 91.25 90 MET A O 1
ATOM 747 N N . SER A 1 91 ? -7.251 -2.174 -3.355 1.00 87.56 91 SER A N 1
ATOM 748 C CA . SER A 1 91 ? -7.221 -1.091 -2.364 1.00 87.56 91 SER A CA 1
ATOM 749 C C . SER A 1 91 ? -8.591 -0.443 -2.184 1.00 87.56 91 SER A C 1
ATOM 751 O O . SER A 1 91 ? -8.959 -0.093 -1.063 1.00 87.56 91 SER A O 1
ATOM 753 N N . TYR A 1 92 ? -9.357 -0.290 -3.265 1.00 91.00 92 TYR A N 1
ATOM 754 C CA . TYR A 1 92 ? -10.714 0.240 -3.211 1.00 91.00 92 TYR A CA 1
ATOM 755 C C . TYR A 1 92 ? -11.655 -0.696 -2.439 1.00 91.00 92 TYR A C 1
ATOM 757 O O . TYR A 1 92 ? -12.340 -0.244 -1.517 1.00 91.00 92 TYR A O 1
ATOM 765 N N . GLY A 1 93 ? -11.624 -2.000 -2.734 1.00 90.94 93 GLY A N 1
ATOM 766 C CA . GLY A 1 93 ? -12.399 -3.010 -2.006 1.00 90.94 93 GLY A CA 1
ATOM 767 C C . GLY A 1 93 ? -12.056 -3.049 -0.513 1.00 90.94 93 GLY A C 1
ATOM 768 O O . GLY A 1 93 ? -12.944 -2.956 0.337 1.00 90.94 93 GLY A O 1
ATOM 769 N N . LEU A 1 94 ? -10.760 -3.076 -0.184 1.00 90.12 94 LEU A N 1
ATOM 770 C CA . LEU A 1 94 ? -10.279 -3.023 1.200 1.00 90.12 94 LEU A CA 1
ATOM 771 C C . LEU A 1 94 ? -10.703 -1.732 1.911 1.00 90.12 94 LEU A C 1
ATOM 773 O O . LEU A 1 94 ? -11.034 -1.763 3.096 1.00 90.12 94 LEU A O 1
ATOM 777 N N . ASN A 1 95 ? -10.722 -0.595 1.211 1.00 89.94 95 ASN A N 1
ATOM 778 C CA . ASN A 1 95 ? -11.145 0.679 1.787 1.00 89.94 95 ASN A CA 1
ATOM 779 C C . ASN A 1 95 ? -12.631 0.670 2.171 1.00 89.94 95 ASN A C 1
ATOM 781 O O . ASN A 1 95 ? -12.980 1.122 3.263 1.00 89.94 95 ASN A O 1
ATOM 785 N N . ILE A 1 96 ? -13.500 0.130 1.312 1.00 95.31 96 ILE A N 1
ATOM 786 C CA . ILE A 1 96 ? -14.931 -0.012 1.615 1.00 95.31 96 ILE A CA 1
ATOM 787 C C . ILE A 1 96 ? -15.133 -0.907 2.836 1.00 95.31 96 ILE A C 1
ATOM 789 O O . ILE A 1 96 ? -15.841 -0.521 3.771 1.00 95.31 96 ILE A O 1
ATOM 793 N N . GLU A 1 97 ? -14.504 -2.082 2.860 1.00 95.31 97 GLU A N 1
ATOM 794 C CA . GLU A 1 97 ? -14.696 -3.020 3.966 1.00 95.31 97 GLU A CA 1
ATOM 795 C C . GLU A 1 97 ? -14.133 -2.452 5.276 1.00 95.31 97 GLU A C 1
ATOM 797 O O . GLU A 1 97 ? -14.796 -2.523 6.307 1.00 95.31 97 GLU A O 1
ATOM 802 N N . MET A 1 98 ? -12.982 -1.769 5.240 1.00 95.38 98 MET A N 1
ATOM 803 C CA . MET A 1 98 ? -12.440 -1.043 6.396 1.00 95.38 98 MET A CA 1
ATOM 804 C C . MET A 1 98 ? -13.460 -0.043 6.959 1.00 95.38 98 MET A C 1
ATOM 806 O O . MET A 1 98 ? -13.682 0.005 8.171 1.00 95.38 98 MET A O 1
ATOM 810 N N . HIS A 1 99 ? -14.105 0.741 6.095 1.00 96.19 99 HIS A N 1
ATOM 811 C CA . HIS A 1 99 ? -15.129 1.700 6.505 1.00 96.19 99 HIS A CA 1
ATOM 812 C C . HIS A 1 99 ? -16.353 1.055 7.127 1.00 96.19 99 HIS A C 1
ATOM 814 O O . HIS A 1 99 ? -16.857 1.522 8.151 1.00 96.19 99 HIS A O 1
ATOM 820 N N . LYS A 1 100 ? -16.819 -0.025 6.513 1.00 97.38 100 LYS A N 1
ATOM 821 C CA . LYS A 1 100 ? -17.943 -0.806 7.006 1.00 97.38 100 LYS A CA 1
ATOM 822 C C . LYS A 1 100 ? -17.646 -1.375 8.393 1.00 97.38 100 LYS A C 1
ATOM 824 O O . LYS A 1 100 ? -18.465 -1.210 9.293 1.00 97.38 100 LYS A O 1
ATOM 829 N N . GLN A 1 101 ? -16.465 -1.959 8.600 1.00 96.75 101 GLN A N 1
ATOM 830 C CA . GLN A 1 101 ? -16.047 -2.468 9.909 1.00 96.75 101 GLN A CA 1
ATOM 831 C C . GLN A 1 101 ? -15.928 -1.343 10.949 1.00 96.75 101 GLN A C 1
ATOM 833 O O . GLN A 1 101 ? -16.396 -1.501 12.075 1.00 96.75 101 GLN A O 1
ATOM 838 N N . ALA A 1 102 ? -15.393 -0.175 10.577 1.00 95.94 102 ALA A N 1
ATOM 839 C CA . ALA A 1 102 ? -15.324 0.981 11.475 1.00 95.94 102 ALA A CA 1
ATOM 840 C C . ALA A 1 102 ? -16.717 1.456 11.935 1.00 95.94 102 ALA A C 1
ATOM 842 O O . ALA A 1 102 ? -16.917 1.745 13.117 1.00 95.94 102 ALA A O 1
ATOM 843 N N . GLU A 1 103 ? -17.697 1.495 11.030 1.00 97.94 103 GLU A N 1
ATOM 844 C CA . GLU A 1 103 ? -19.078 1.856 11.368 1.00 97.94 103 GLU A CA 1
ATOM 845 C C . GLU A 1 103 ? -19.756 0.785 12.240 1.00 97.94 103 GLU A C 1
ATOM 847 O O . GLU A 1 103 ? -20.451 1.127 13.198 1.00 97.94 103 GLU A O 1
ATOM 852 N N . ILE A 1 104 ? -19.508 -0.505 11.984 1.00 98.06 104 ILE A N 1
ATOM 853 C CA . ILE A 1 104 ? -19.976 -1.601 12.850 1.00 98.06 104 ILE A CA 1
ATOM 854 C C . ILE A 1 104 ? -19.420 -1.430 14.267 1.00 98.06 104 ILE A C 1
ATOM 856 O O . ILE A 1 104 ? -20.188 -1.417 15.229 1.00 98.06 104 ILE A O 1
ATOM 860 N N . VAL A 1 105 ? -18.109 -1.222 14.409 1.00 97.19 105 VAL A N 1
ATOM 861 C CA . VAL A 1 105 ? -17.452 -1.005 15.709 1.00 97.19 105 VAL A CA 1
ATOM 862 C C . VAL A 1 105 ? -18.039 0.210 16.429 1.00 97.19 105 VAL A C 1
ATOM 864 O O . VAL A 1 105 ? -18.287 0.158 17.635 1.00 97.19 105 VAL A O 1
ATOM 867 N N . LYS A 1 106 ? -18.310 1.304 15.711 1.00 97.31 106 LYS A N 1
ATOM 868 C CA . LYS A 1 106 ? -18.945 2.501 16.277 1.00 97.31 106 LYS A CA 1
ATOM 869 C C . LYS A 1 106 ? -20.347 2.203 16.814 1.00 97.31 106 LYS A C 1
ATOM 871 O O . LYS A 1 106 ? -20.660 2.601 17.935 1.00 97.31 106 LYS A O 1
ATOM 876 N N . ARG A 1 107 ? -21.179 1.490 16.049 1.00 98.44 107 ARG A N 1
ATOM 877 C CA . ARG A 1 107 ? -22.544 1.124 16.463 1.00 98.44 107 ARG A CA 1
ATOM 878 C C . ARG A 1 107 ? -22.545 0.172 17.651 1.00 98.44 107 ARG A C 1
ATOM 880 O O . ARG A 1 107 ? -23.289 0.409 18.596 1.00 98.44 107 ARG A O 1
ATOM 887 N N . LEU A 1 108 ? -21.681 -0.845 17.641 1.00 97.81 108 LEU A N 1
ATOM 888 C CA . LEU A 1 108 ? -21.527 -1.775 18.762 1.00 97.81 108 LEU A CA 1
ATOM 889 C C . LEU A 1 108 ? -21.096 -1.045 20.038 1.00 97.81 108 LEU A C 1
ATOM 891 O O . LEU A 1 108 ? -21.708 -1.239 21.083 1.00 97.81 108 LEU A O 1
ATOM 895 N N . ASN A 1 109 ? -20.120 -0.135 19.949 1.00 95.75 109 ASN A N 1
ATOM 896 C CA . ASN A 1 109 ? -19.734 0.709 21.084 1.00 95.75 109 ASN A CA 1
ATOM 897 C C . ASN A 1 109 ? -20.897 1.582 21.583 1.00 95.75 109 ASN A C 1
ATOM 899 O O . ASN A 1 109 ? -21.069 1.734 22.791 1.00 95.75 109 ASN A O 1
ATOM 903 N N . GLY A 1 110 ? -21.708 2.127 20.670 1.00 96.81 110 GLY A N 1
ATOM 904 C CA . GLY A 1 110 ? -22.916 2.877 21.014 1.00 96.81 110 GLY A CA 1
ATOM 905 C C . GLY A 1 110 ? -23.938 2.036 21.784 1.00 96.81 110 GLY A C 1
ATOM 906 O O . GLY A 1 110 ? -24.443 2.486 22.808 1.00 96.81 110 GLY A O 1
ATOM 907 N N . ILE A 1 111 ? -24.192 0.801 21.343 1.00 97.38 111 ILE A N 1
ATOM 908 C CA . ILE A 1 111 ? -25.084 -0.145 22.035 1.00 97.38 111 ILE A CA 1
ATOM 909 C C . ILE A 1 111 ? -24.536 -0.474 23.427 1.00 97.38 111 ILE A C 1
ATOM 911 O O . ILE A 1 111 ? -25.270 -0.379 24.408 1.00 97.38 111 ILE A O 1
ATOM 915 N N . CYS A 1 112 ? -23.244 -0.793 23.542 1.00 96.06 112 CYS A N 1
ATOM 916 C CA . CYS A 1 112 ? -22.617 -1.069 24.835 1.00 96.06 112 CYS A CA 1
ATOM 917 C C . CYS A 1 112 ? -22.775 0.107 25.808 1.00 96.06 112 CYS A C 1
ATOM 919 O O . CYS A 1 112 ? -23.135 -0.103 26.963 1.00 96.06 112 CYS A O 1
ATOM 921 N N . ALA A 1 113 ? -22.567 1.342 25.339 1.00 95.50 113 ALA A N 1
ATOM 922 C CA . ALA A 1 113 ? -22.738 2.545 26.152 1.00 95.50 113 ALA A CA 1
ATOM 923 C C . ALA A 1 113 ? -24.194 2.765 26.598 1.00 95.50 113 ALA A C 1
ATOM 925 O O . ALA A 1 113 ? -24.418 3.244 27.705 1.00 95.50 113 ALA A O 1
ATOM 926 N N . GLN A 1 114 ? -25.176 2.400 25.768 1.00 96.56 114 GLN A N 1
ATOM 927 C CA . GLN A 1 114 ? -26.599 2.484 26.116 1.00 96.56 114 GLN A CA 1
ATOM 928 C C . GLN A 1 114 ? -27.017 1.430 27.144 1.00 96.56 114 GLN A C 1
ATOM 930 O O . GLN A 1 114 ? -27.857 1.716 27.987 1.00 96.56 114 GLN A O 1
ATOM 935 N N . VAL A 1 115 ? -26.443 0.224 27.092 1.00 95.62 115 VAL A N 1
ATOM 936 C CA . VAL A 1 115 ? -26.762 -0.865 28.033 1.00 95.62 115 VAL A CA 1
ATOM 937 C C . VAL A 1 115 ? -26.113 -0.640 29.405 1.00 95.62 115 VAL A C 1
ATOM 939 O O . VAL A 1 115 ? -26.665 -1.037 30.429 1.00 95.62 115 VAL A O 1
ATOM 942 N N . LEU A 1 116 ? -24.959 0.029 29.439 1.00 94.81 116 LEU A N 1
ATOM 943 C CA . LEU A 1 116 ? -24.126 0.197 30.632 1.00 94.81 116 LEU A CA 1
ATOM 944 C C . LEU A 1 116 ? -24.866 0.750 31.873 1.00 94.81 116 LEU A C 1
ATOM 946 O O . LEU A 1 116 ? -24.711 0.164 32.947 1.00 94.81 116 LEU A O 1
ATOM 950 N N . PRO A 1 117 ? -25.713 1.798 31.777 1.00 97.06 117 PRO A N 1
ATOM 951 C CA . PRO A 1 117 ? -26.428 2.362 32.925 1.00 97.06 117 PRO A CA 1
ATOM 952 C C . PRO A 1 117 ? -27.417 1.401 33.596 1.00 97.06 117 PRO A C 1
ATOM 954 O O . PRO A 1 117 ? -27.798 1.635 34.739 1.00 97.06 117 PRO A O 1
ATOM 957 N N . TYR A 1 118 ? -27.826 0.326 32.914 1.00 97.44 118 TYR A N 1
ATOM 958 C CA . TYR A 1 118 ? -28.770 -0.662 33.444 1.00 97.44 118 TYR A CA 1
ATOM 959 C C . TYR A 1 118 ? -28.099 -1.772 34.268 1.00 97.44 118 TYR A C 1
ATOM 961 O O . TYR A 1 118 ? -28.787 -2.624 34.828 1.00 97.44 118 TYR A O 1
ATOM 969 N N . LEU A 1 119 ? -26.766 -1.783 34.345 1.00 96.62 119 LEU A N 1
ATOM 970 C CA . LEU A 1 119 ? -25.992 -2.757 35.116 1.00 96.62 119 LEU A CA 1
ATOM 971 C C . LEU A 1 119 ? -25.680 -2.241 36.529 1.00 96.62 119 LEU A C 1
ATOM 973 O O . LEU A 1 119 ? -25.659 -1.036 36.774 1.00 96.62 119 LEU A O 1
ATOM 977 N N . SER A 1 120 ? -25.378 -3.154 37.458 1.00 96.75 120 SER A N 1
ATOM 978 C CA . SER A 1 120 ? -24.855 -2.777 38.778 1.00 96.75 120 SER A CA 1
ATOM 979 C C . SER A 1 120 ? -23.477 -2.118 38.662 1.00 96.75 120 SER A C 1
ATOM 981 O O . SER A 1 120 ? -22.732 -2.369 37.716 1.00 96.75 120 SER A O 1
ATOM 983 N N . GLN A 1 121 ? -23.110 -1.299 39.648 1.00 93.88 121 GLN A N 1
ATOM 984 C CA . GLN A 1 121 ? -21.873 -0.511 39.619 1.00 93.88 121 GLN A CA 1
ATOM 985 C C . GLN A 1 121 ? -20.600 -1.368 39.457 1.00 93.88 121 GLN A C 1
ATOM 987 O O . GLN A 1 121 ? -19.674 -0.972 38.751 1.00 93.88 121 GLN A O 1
ATOM 992 N N . GLU A 1 122 ? -20.568 -2.562 40.055 1.00 96.19 122 GLU A N 1
ATOM 993 C CA . GLU A 1 122 ? -19.470 -3.521 39.882 1.00 96.19 122 GLU A CA 1
ATOM 994 C C . GLU A 1 122 ? -19.386 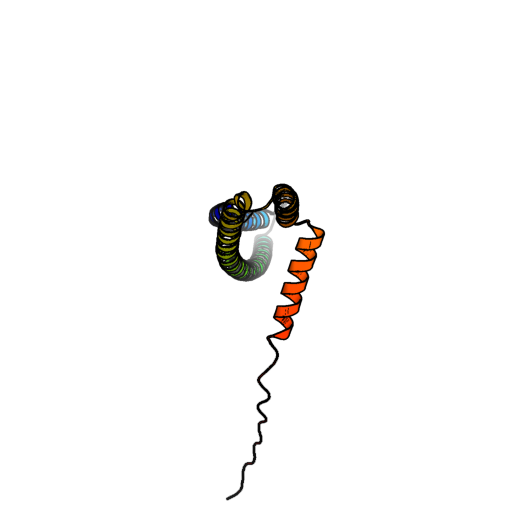-4.038 38.436 1.00 96.19 122 GLU A C 1
ATOM 996 O O . GLU A 1 122 ? -18.331 -3.967 37.801 1.00 96.19 122 GLU A O 1
ATOM 1001 N N . HIS A 1 123 ? -20.513 -4.486 37.872 1.00 95.31 123 HIS A N 1
ATOM 1002 C CA . HIS A 1 123 ? -20.563 -4.968 36.492 1.00 95.31 123 HIS A CA 1
ATOM 1003 C C . HIS A 1 123 ? -20.259 -3.857 35.482 1.00 95.31 123 HIS A C 1
ATOM 1005 O O . HIS A 1 123 ? -19.620 -4.117 34.465 1.00 95.31 123 HIS A O 1
ATOM 1011 N N . GLN A 1 124 ? -20.648 -2.610 35.763 1.00 96.38 124 GLN A N 1
ATOM 1012 C CA . GLN A 1 124 ? -20.292 -1.464 34.925 1.00 96.38 124 GLN A CA 1
ATOM 1013 C C . GLN A 1 124 ? -18.774 -1.323 34.780 1.00 96.38 124 GLN A C 1
ATOM 1015 O O . GLN A 1 124 ? -18.281 -1.196 33.660 1.00 96.38 124 GLN A O 1
ATOM 1020 N N . GLN A 1 125 ? -18.023 -1.385 35.884 1.00 95.50 125 GLN A N 1
ATOM 1021 C CA . GLN A 1 125 ? -16.561 -1.275 35.846 1.00 95.50 125 GLN A CA 1
ATOM 1022 C C . GLN A 1 125 ? -15.913 -2.444 35.093 1.00 95.50 125 GLN A C 1
ATOM 1024 O O . GLN A 1 125 ? -15.004 -2.224 34.291 1.00 95.50 125 GLN A O 1
ATOM 1029 N N . GLN A 1 126 ? -16.409 -3.669 35.292 1.00 95.81 126 GLN A N 1
ATOM 1030 C CA . GLN A 1 126 ? -15.923 -4.850 34.569 1.00 95.81 126 GLN A CA 1
ATOM 1031 C C . GLN A 1 126 ? -16.153 -4.728 33.055 1.00 95.81 126 GLN A C 1
ATOM 1033 O O . GLN A 1 126 ? -15.237 -4.959 32.264 1.00 95.81 126 GLN A O 1
ATOM 1038 N N . VAL A 1 127 ? -17.355 -4.312 32.644 1.00 95.94 127 VAL A N 1
ATOM 1039 C CA . VAL A 1 127 ? -17.715 -4.139 31.230 1.00 95.94 127 VAL A CA 1
ATOM 1040 C C . VAL A 1 127 ? -16.912 -3.008 30.585 1.00 95.94 127 VAL A C 1
ATOM 1042 O O . VAL A 1 127 ? -16.406 -3.188 29.479 1.00 95.94 127 VAL A O 1
ATOM 1045 N N . LEU A 1 128 ? -16.719 -1.876 31.271 1.00 95.31 128 LEU A N 1
ATOM 1046 C CA . LEU A 1 128 ? -15.861 -0.787 30.786 1.00 95.31 128 LEU A CA 1
ATOM 1047 C C . LEU A 1 128 ? -14.426 -1.267 30.536 1.00 95.31 128 LEU A C 1
ATOM 1049 O O . LEU A 1 128 ? -13.867 -1.004 29.471 1.00 95.31 128 LEU A O 1
ATOM 1053 N N . GLY A 1 129 ? -13.849 -2.015 31.481 1.00 95.38 129 GLY A N 1
ATOM 1054 C CA . GLY A 1 129 ? -12.510 -2.586 31.330 1.00 95.38 129 GLY A CA 1
ATOM 1055 C C . GLY A 1 129 ? -12.409 -3.553 30.147 1.00 95.38 129 GLY A C 1
ATOM 1056 O O . GLY A 1 129 ? -11.447 -3.496 29.379 1.00 95.38 129 GLY A O 1
ATOM 1057 N N . ALA A 1 130 ? -13.420 -4.403 29.957 1.00 96.38 130 ALA A N 1
ATOM 1058 C CA . ALA A 1 130 ? -13.475 -5.339 28.837 1.00 96.38 130 ALA A CA 1
ATOM 1059 C C . ALA A 1 130 ? -13.580 -4.626 27.478 1.00 96.38 130 ALA A C 1
ATOM 1061 O O . ALA A 1 130 ? -12.883 -5.004 26.537 1.00 96.38 130 ALA A O 1
ATOM 1062 N N . ILE A 1 131 ? -14.398 -3.573 27.374 1.00 95.50 131 ILE A N 1
ATOM 1063 C CA . ILE A 1 131 ? -14.549 -2.779 26.145 1.00 95.50 131 ILE A CA 1
ATOM 1064 C C . ILE A 1 131 ? -13.228 -2.103 25.767 1.00 95.50 131 ILE A C 1
ATOM 1066 O O . ILE A 1 131 ? -12.824 -2.155 24.606 1.00 95.50 131 ILE A O 1
ATOM 1070 N N . GLU A 1 132 ? -12.533 -1.494 26.728 1.00 95.25 132 GLU A N 1
ATOM 1071 C CA . GLU A 1 132 ? -11.251 -0.836 26.455 1.00 95.25 132 GLU A CA 1
ATOM 1072 C C . GLU A 1 132 ? -10.172 -1.834 26.032 1.00 95.25 132 GLU A C 1
ATOM 1074 O O . GLU A 1 132 ? -9.424 -1.571 25.091 1.00 95.25 132 GLU A O 1
ATOM 1079 N N . ARG A 1 133 ? -10.145 -3.025 26.638 1.00 95.81 133 ARG A N 1
ATOM 1080 C CA . ARG A 1 133 ? -9.273 -4.117 26.188 1.00 95.81 133 ARG A CA 1
ATOM 1081 C C . ARG A 1 133 ? -9.616 -4.594 24.781 1.00 95.81 133 ARG A C 1
ATOM 1083 O O . ARG A 1 133 ? -8.705 -4.785 23.988 1.00 95.81 133 ARG A O 1
ATOM 1090 N N . ALA A 1 134 ? -10.898 -4.752 24.454 1.00 95.31 134 ALA A N 1
ATOM 1091 C CA . ALA A 1 134 ? -11.334 -5.218 23.137 1.00 95.31 134 ALA A CA 1
ATOM 1092 C C . ALA A 1 134 ? -10.955 -4.253 21.999 1.00 95.31 134 ALA A C 1
ATOM 1094 O O . ALA A 1 134 ? -10.727 -4.686 20.872 1.00 95.31 134 ALA A O 1
ATOM 1095 N N . LYS A 1 135 ? -10.857 -2.948 22.281 1.00 93.00 135 LYS A N 1
ATOM 1096 C CA . LYS A 1 135 ? -10.393 -1.941 21.312 1.00 93.00 135 LYS A CA 1
ATOM 1097 C C . LYS A 1 135 ? -8.875 -1.963 21.094 1.00 93.00 135 LYS A C 1
ATOM 1099 O O . LYS A 1 135 ? -8.403 -1.440 20.086 1.00 93.00 135 LYS A O 1
ATOM 1104 N N . GLN A 1 136 ? -8.108 -2.531 22.023 1.00 94.75 136 GLN A N 1
ATOM 1105 C CA . GLN A 1 136 ? -6.649 -2.575 21.959 1.00 94.75 136 GLN A CA 1
ATOM 1106 C C . GLN A 1 136 ? -6.180 -3.821 21.210 1.00 94.75 136 GLN A C 1
ATOM 1108 O O . GLN A 1 136 ? -5.833 -4.830 21.812 1.00 94.75 136 GLN A O 1
ATOM 1113 N N . VAL A 1 137 ? -6.145 -3.728 19.881 1.00 94.25 137 VAL A N 1
ATOM 1114 C CA . VAL A 1 137 ? -5.545 -4.766 19.035 1.00 94.25 137 VAL A CA 1
ATOM 1115 C C . VAL A 1 137 ? -4.043 -4.520 18.920 1.00 94.25 137 VAL A C 1
ATOM 1117 O O . VAL A 1 137 ? -3.606 -3.467 18.450 1.00 94.25 137 VAL A O 1
ATOM 1120 N N . THR A 1 138 ? -3.238 -5.494 19.331 1.00 95.56 138 THR A N 1
ATOM 1121 C CA . THR A 1 138 ? -1.775 -5.423 19.245 1.00 95.56 138 THR A CA 1
ATOM 1122 C C . THR A 1 138 ? -1.260 -5.914 17.888 1.00 95.56 138 THR A C 1
ATOM 1124 O O . THR A 1 138 ? -1.908 -6.698 17.193 1.00 95.56 138 THR A O 1
ATOM 1127 N N . ALA A 1 139 ? -0.055 -5.487 17.491 1.00 94.81 139 ALA A N 1
ATOM 1128 C CA . ALA A 1 139 ? 0.553 -5.933 16.232 1.00 94.81 139 ALA A CA 1
ATOM 1129 C C . ALA A 1 139 ? 0.718 -7.469 16.129 1.00 94.81 139 ALA A C 1
ATOM 1131 O O . ALA A 1 139 ? 0.439 -8.016 15.061 1.00 94.81 139 ALA A O 1
ATOM 1132 N N . PRO A 1 140 ? 1.115 -8.204 17.191 1.00 95.50 140 PRO A N 1
ATOM 1133 C CA . PRO A 1 140 ? 1.155 -9.667 17.151 1.00 95.50 140 PRO A CA 1
ATOM 1134 C C . PRO A 1 140 ? -0.213 -10.314 16.894 1.00 95.50 140 PRO A C 1
ATOM 1136 O O . PRO A 1 140 ? -0.296 -11.240 16.085 1.00 95.50 140 PRO A O 1
ATOM 1139 N N . GLU A 1 141 ? -1.276 -9.818 17.534 1.00 94.69 141 GLU A N 1
ATOM 1140 C CA . GLU A 1 141 ? -2.647 -10.312 17.336 1.00 94.69 141 GLU A CA 1
ATOM 1141 C C . GLU A 1 141 ? -3.121 -10.043 15.909 1.00 94.69 141 GLU A C 1
ATOM 1143 O O . GLU A 1 141 ? -3.589 -10.959 15.234 1.00 94.69 141 GLU A O 1
ATOM 1148 N N . LEU A 1 142 ? -2.905 -8.821 15.413 1.00 94.50 142 LEU A N 1
ATOM 1149 C CA . LEU A 1 142 ? -3.223 -8.446 14.038 1.00 94.50 142 LEU A CA 1
ATOM 1150 C C . LEU A 1 142 ? -2.508 -9.357 13.031 1.00 94.50 142 LEU A C 1
ATOM 1152 O O . LEU A 1 142 ? -3.137 -9.910 12.132 1.00 94.50 142 LEU A O 1
ATOM 1156 N N . ASN A 1 143 ? -1.205 -9.576 13.218 1.00 93.69 143 ASN A N 1
ATOM 1157 C CA . ASN A 1 143 ? -0.412 -10.458 12.363 1.00 93.69 143 ASN A CA 1
ATOM 1158 C C . ASN A 1 143 ? -0.912 -11.911 12.402 1.00 93.69 143 ASN A C 1
ATOM 1160 O O . ASN A 1 143 ? -0.850 -12.611 11.392 1.00 93.69 143 ASN A O 1
ATOM 1164 N N . SER A 1 144 ? -1.402 -12.379 13.553 1.00 95.31 144 SER A N 1
ATOM 1165 C CA . SER A 1 144 ? -2.001 -13.709 13.689 1.00 95.31 144 SER A CA 1
ATOM 1166 C C . SER A 1 144 ? -3.307 -13.828 12.899 1.00 95.31 144 SER A C 1
ATOM 1168 O O . SER A 1 144 ? -3.490 -14.788 12.153 1.00 95.31 144 SER A O 1
ATOM 1170 N N . ILE A 1 145 ? -4.177 -12.818 12.995 1.00 94.19 145 ILE A N 1
ATOM 1171 C CA . ILE A 1 145 ? -5.459 -12.764 12.278 1.00 94.19 145 ILE A CA 1
ATOM 1172 C C . ILE A 1 145 ? -5.240 -12.744 10.760 1.00 94.19 145 ILE A C 1
ATOM 1174 O O . ILE A 1 145 ? -5.889 -13.507 10.045 1.00 94.19 145 ILE A O 1
ATOM 1178 N N . ILE A 1 146 ? -4.298 -11.929 10.269 1.00 93.38 146 ILE A N 1
ATOM 1179 C CA . ILE A 1 146 ? -3.967 -11.855 8.835 1.00 93.38 146 ILE A CA 1
ATOM 1180 C C . ILE A 1 146 ? -3.511 -13.224 8.321 1.00 93.38 146 ILE A C 1
ATOM 1182 O O . ILE A 1 146 ? -4.040 -13.713 7.325 1.00 93.38 146 ILE A O 1
ATOM 1186 N N . ARG A 1 147 ? -2.582 -13.885 9.026 1.00 93.00 147 ARG A N 1
ATOM 1187 C CA . ARG A 1 147 ? -2.114 -15.229 8.646 1.00 93.00 147 ARG A CA 1
ATOM 1188 C C . ARG A 1 147 ? -3.248 -16.251 8.623 1.00 93.00 147 ARG A C 1
ATOM 1190 O O . ARG A 1 147 ? -3.335 -17.039 7.690 1.00 93.00 147 ARG A O 1
ATOM 1197 N N . ALA A 1 148 ? -4.130 -16.216 9.618 1.00 90.94 148 ALA A N 1
ATOM 1198 C CA . ALA A 1 148 ? -5.265 -17.129 9.691 1.00 90.94 148 ALA A CA 1
ATOM 1199 C C . ALA A 1 148 ? -6.276 -16.932 8.547 1.00 90.94 148 ALA A C 1
ATOM 1201 O O . ALA A 1 148 ? -6.943 -17.894 8.171 1.00 90.94 148 ALA A O 1
ATOM 1202 N N . HIS A 1 149 ? -6.407 -15.716 8.008 1.00 85.88 149 HIS A N 1
ATOM 1203 C CA . HIS A 1 149 ? -7.233 -15.451 6.829 1.00 85.88 149 HIS A CA 1
ATOM 1204 C C . HIS A 1 149 ? -6.575 -15.940 5.539 1.00 85.88 149 HIS A C 1
ATOM 1206 O O . HIS A 1 149 ? -7.232 -16.642 4.777 1.00 85.88 149 HIS A O 1
ATOM 1212 N N . LEU A 1 150 ? -5.279 -15.669 5.352 1.00 83.94 150 LEU A N 1
ATOM 1213 C CA . LEU A 1 150 ? -4.532 -16.127 4.175 1.00 83.94 150 LEU A CA 1
ATOM 1214 C C . LEU A 1 150 ? -4.551 -17.660 4.050 1.00 83.94 150 LEU A C 1
ATOM 1216 O O . LEU A 1 150 ? -4.834 -18.194 2.987 1.00 83.94 150 LEU A O 1
ATOM 1220 N N . SER A 1 151 ? -4.371 -18.392 5.155 1.00 74.94 151 SER A N 1
ATOM 1221 C CA . SER A 1 151 ? -4.415 -19.865 5.139 1.00 74.94 151 SER A CA 1
ATOM 1222 C C . SER A 1 151 ? -5.802 -20.474 4.872 1.00 74.94 151 SER A C 1
ATOM 1224 O O . SER A 1 151 ? -5.909 -21.693 4.725 1.00 74.94 151 SER A O 1
ATOM 1226 N N . LYS A 1 152 ? -6.879 -19.677 4.875 1.00 66.44 152 LYS A N 1
ATOM 1227 C CA . LYS A 1 152 ? -8.239 -20.150 4.565 1.00 66.44 152 LYS A CA 1
ATOM 1228 C C . LYS A 1 152 ? -8.576 -20.026 3.081 1.00 66.44 152 LYS A C 1
ATOM 1230 O O . LYS A 1 152 ? -9.398 -20.803 2.610 1.00 66.44 152 LYS A O 1
ATOM 1235 N N . GLU A 1 153 ? -7.946 -19.103 2.359 1.00 57.34 153 GLU A N 1
ATOM 1236 C CA . GLU A 1 153 ? -8.196 -18.902 0.926 1.00 57.34 153 GLU A CA 1
ATOM 1237 C C . GLU A 1 153 ? -7.618 -20.053 0.082 1.00 57.34 153 GLU A C 1
ATOM 1239 O O . GLU A 1 153 ? -8.282 -20.510 -0.846 1.00 57.34 153 GLU A O 1
ATOM 1244 N N . ASP A 1 154 ? -6.492 -20.649 0.494 1.00 55.62 154 ASP A N 1
ATOM 1245 C CA . ASP A 1 154 ? -5.882 -21.806 -0.191 1.00 55.62 154 ASP A CA 1
ATOM 1246 C C . ASP A 1 154 ? -6.725 -23.097 -0.126 1.00 55.62 154 ASP A C 1
ATOM 1248 O O . ASP A 1 154 ? -6.540 -24.010 -0.929 1.00 55.62 154 ASP A O 1
ATOM 1252 N N . LYS A 1 155 ? -7.664 -23.207 0.826 1.00 54.66 155 LYS A N 1
ATOM 1253 C CA . LYS A 1 155 ? -8.494 -24.416 1.010 1.00 54.66 155 LYS A CA 1
ATOM 1254 C C . LYS A 1 155 ? -9.807 -24.402 0.230 1.00 54.66 155 LYS A C 1
ATOM 1256 O O . LYS A 1 155 ? -10.498 -25.414 0.222 1.00 54.66 155 LYS A O 1
ATOM 1261 N N . ASN A 1 156 ? -10.145 -23.292 -0.423 1.00 48.28 156 ASN A N 1
ATOM 1262 C CA . ASN A 1 156 ? -11.405 -23.138 -1.153 1.00 48.28 156 ASN A CA 1
ATOM 1263 C C . ASN A 1 156 ? -11.263 -23.308 -2.681 1.00 48.28 156 ASN A C 1
ATOM 1265 O O . ASN A 1 156 ? -12.229 -23.062 -3.397 1.00 48.28 156 ASN A O 1
ATOM 1269 N N . GLY A 1 157 ? -10.086 -23.705 -3.186 1.00 50.28 157 GLY A N 1
ATOM 1270 C CA . GLY A 1 157 ? -9.761 -23.689 -4.621 1.00 50.28 157 GLY A CA 1
ATOM 1271 C C . GLY A 1 157 ? -9.430 -25.030 -5.289 1.00 50.28 157 GLY A C 1
ATOM 1272 O O . GLY A 1 157 ? -8.839 -24.998 -6.363 1.00 50.28 157 GLY A O 1
ATOM 1273 N N . HIS A 1 158 ? -9.741 -26.195 -4.700 1.00 48.81 158 HIS A N 1
ATOM 1274 C CA . HIS A 1 158 ? -9.344 -27.489 -5.293 1.00 48.81 158 HIS A CA 1
ATOM 1275 C C . HIS A 1 158 ? -10.439 -28.566 -5.381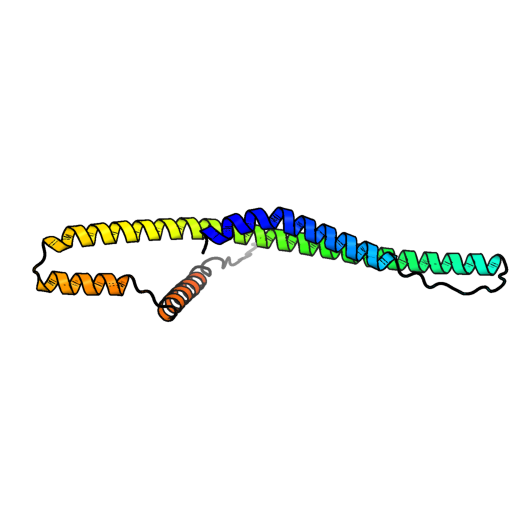 1.00 48.81 158 HIS A C 1
ATOM 1277 O O . HIS A 1 158 ? -10.121 -29.748 -5.393 1.00 48.81 158 HIS A O 1
ATOM 1283 N N . ASP A 1 159 ? -11.714 -28.195 -5.496 1.00 48.06 159 ASP A N 1
ATOM 1284 C CA . ASP A 1 159 ? -12.749 -29.165 -5.881 1.00 48.06 159 ASP A CA 1
ATOM 1285 C C . ASP A 1 159 ? -13.326 -28.809 -7.251 1.00 48.06 159 ASP A C 1
ATOM 1287 O O . ASP A 1 159 ? -14.032 -27.813 -7.403 1.00 48.06 159 ASP A O 1
ATOM 1291 N N . GLY A 1 160 ? -13.030 -29.660 -8.234 1.00 52.72 160 GLY A N 1
ATOM 1292 C CA . GLY A 1 160 ? -13.770 -29.741 -9.490 1.00 52.72 160 GLY A CA 1
ATOM 1293 C C . GLY A 1 160 ? -12.969 -29.391 -10.738 1.00 52.72 160 GLY A C 1
ATOM 1294 O O . GLY A 1 160 ? -13.170 -28.320 -11.291 1.00 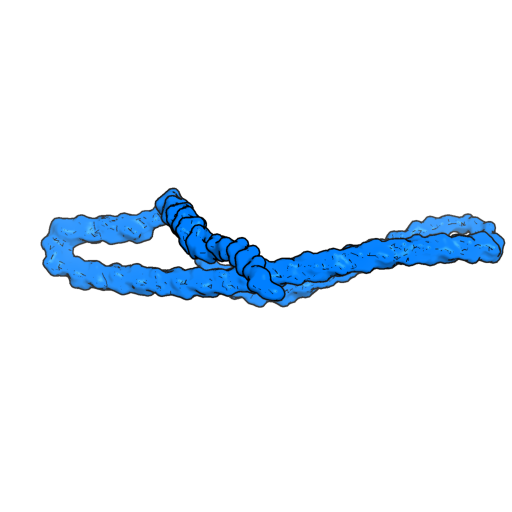52.72 160 GLY A O 1
ATOM 1295 N N . ASP A 1 161 ? -12.123 -30.314 -11.203 1.00 45.72 161 ASP A N 1
ATOM 1296 C CA . ASP A 1 161 ? -12.312 -30.896 -12.541 1.00 45.72 161 ASP A CA 1
ATOM 1297 C C . ASP A 1 161 ? -11.437 -32.152 -12.698 1.00 45.72 161 ASP A C 1
ATOM 1299 O O . ASP A 1 161 ? -10.227 -32.083 -12.905 1.00 45.72 161 ASP A O 1
ATOM 1303 N N . ALA A 1 162 ? -12.052 -33.320 -12.537 1.00 49.00 162 ALA A N 1
ATOM 1304 C CA . ALA A 1 162 ? -11.509 -34.583 -13.018 1.00 49.00 162 ALA A CA 1
ATOM 1305 C C . ALA A 1 162 ? -12.523 -35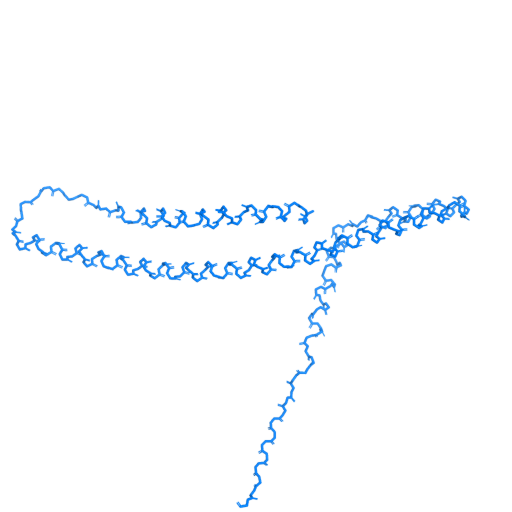.137 -14.017 1.00 49.00 162 ALA A C 1
ATOM 1307 O O . ALA A 1 162 ? -13.222 -36.111 -13.736 1.00 49.00 162 ALA A O 1
ATOM 1308 N N . HIS A 1 163 ? -12.655 -34.465 -15.161 1.00 56.28 163 HIS A N 1
ATOM 1309 C CA . HIS A 1 163 ? -13.324 -35.049 -16.310 1.00 56.28 163 HIS A CA 1
ATOM 1310 C C . HIS A 1 163 ? -12.439 -36.187 -16.839 1.00 56.28 163 HIS A C 1
ATOM 1312 O O . HIS A 1 163 ? -11.348 -35.970 -17.360 1.00 56.28 163 HIS A O 1
ATOM 1318 N N . GLN A 1 164 ? -12.881 -37.423 -16.603 1.00 49.88 164 GLN A N 1
ATOM 1319 C CA . GLN A 1 164 ? -12.377 -38.612 -17.280 1.00 49.88 164 GLN A CA 1
ATOM 1320 C C . GLN A 1 164 ? -12.926 -38.600 -18.708 1.00 49.88 164 GLN A C 1
ATOM 1322 O O . GLN A 1 164 ? -14.137 -38.723 -18.895 1.00 49.88 164 GLN A O 1
ATOM 1327 N N . ASP A 1 165 ? -12.042 -38.454 -19.691 1.00 46.91 165 ASP A N 1
ATOM 1328 C CA . ASP A 1 165 ? -12.337 -38.785 -21.083 1.00 46.91 165 ASP A CA 1
ATOM 1329 C C . ASP A 1 165 ? -12.290 -40.317 -21.220 1.00 46.91 165 ASP A C 1
ATOM 1331 O O . ASP A 1 165 ? -11.221 -40.927 -21.287 1.00 46.91 165 ASP A O 1
ATOM 1335 N N . ASP A 1 166 ? -13.465 -40.948 -21.170 1.00 53.34 166 ASP A N 1
ATOM 1336 C CA . ASP A 1 166 ? -13.680 -42.341 -21.574 1.00 53.34 166 ASP A CA 1
ATOM 1337 C C . ASP A 1 166 ? -14.124 -42.340 -23.043 1.00 53.34 166 ASP A C 1
ATOM 1339 O O . ASP A 1 166 ? -15.315 -42.366 -23.356 1.00 53.34 166 ASP A O 1
ATOM 1343 N N . ASP A 1 167 ? -13.157 -42.254 -23.959 1.00 51.94 167 ASP A N 1
ATOM 1344 C CA . ASP A 1 167 ? -13.392 -42.424 -25.396 1.00 51.94 167 ASP A CA 1
ATOM 1345 C C . ASP A 1 167 ? -13.577 -43.914 -25.721 1.00 51.94 167 ASP A C 1
ATOM 1347 O O . ASP A 1 167 ? -12.694 -44.612 -26.227 1.00 51.94 167 ASP A O 1
ATOM 1351 N N . GLY A 1 168 ? -14.768 -44.419 -25.409 1.00 57.12 168 GLY A N 1
ATOM 1352 C CA . GLY A 1 168 ? -15.287 -45.676 -25.930 1.00 57.12 168 GLY A CA 1
ATOM 1353 C C . GLY A 1 168 ? -15.893 -45.484 -27.320 1.00 57.12 168 GLY A C 1
ATOM 1354 O O . GLY A 1 168 ? -17.116 -45.438 -27.454 1.00 57.12 168 GLY A O 1
ATOM 1355 N N . GLU A 1 169 ? -15.069 -45.404 -28.368 1.00 63.34 169 GLU A N 1
ATOM 1356 C CA . GLU A 1 169 ? -15.571 -45.442 -29.747 1.00 63.34 169 GLU A CA 1
ATOM 1357 C C . GLU A 1 169 ? -15.888 -46.895 -30.146 1.00 63.34 169 GLU A C 1
ATOM 1359 O O . GLU A 1 169 ? -15.020 -47.762 -30.277 1.00 63.34 169 GLU A O 1
ATOM 1364 N N . LYS A 1 170 ? -17.190 -47.169 -30.265 1.00 58.62 170 LYS A N 1
ATOM 1365 C CA . LYS A 1 170 ? -17.784 -48.453 -30.629 1.00 58.62 170 LYS A CA 1
ATOM 1366 C C . LYS A 1 170 ? -17.972 -48.536 -32.144 1.00 58.62 170 LYS A C 1
ATOM 1368 O O . LYS A 1 170 ? -18.432 -47.588 -32.768 1.00 58.62 170 LYS A O 1
ATOM 1373 N N . SER A 1 171 ? -17.652 -49.712 -32.675 1.00 65.00 171 SER A N 1
ATOM 1374 C CA . SER A 1 171 ? -17.865 -50.178 -34.046 1.00 65.00 171 SER A CA 1
ATOM 1375 C C . SER A 1 171 ? -19.258 -49.899 -34.619 1.00 65.00 171 SER A C 1
ATOM 1377 O O . SER A 1 171 ? -20.248 -50.119 -33.921 1.00 65.00 171 SER A O 1
ATOM 1379 N N . ASP A 1 172 ? -19.296 -49.571 -35.913 1.00 54.47 172 ASP A N 1
ATOM 1380 C CA . ASP A 1 172 ? -20.065 -50.278 -36.953 1.00 54.47 172 ASP A CA 1
ATOM 1381 C C . ASP A 1 172 ? -19.386 -50.101 -38.326 1.00 54.47 172 ASP A C 1
ATOM 1383 O O . ASP A 1 172 ? -18.863 -48.995 -38.597 1.00 54.47 172 ASP A O 1
#